Protein AF-A0A6N8HSN7-F1 (afdb_monomer_lite)

Foldseek 3Di:
DPPQPVPPQFDWDDDPVGTDTGGRPDDDPPPPPPCVVVVVVVVVVVVVVVVVVD

Sequence (54 aa):
MCQTCNGTGGLAIEHSWGIQFEPCPDTNCDFEVDNSDLERLQAWLDEQKRRESA

Structure (mmCIF, N/CA/C/O backbone):
data_AF-A0A6N8HSN7-F1
#
_entry.id   AF-A0A6N8HSN7-F1
#
loop_
_atom_site.group_PDB
_atom_site.id
_atom_site.type_symbol
_atom_site.label_atom_id
_atom_site.label_alt_id
_atom_site.label_comp_id
_atom_site.label_asym_id
_atom_site.label_entity_id
_atom_site.label_seq_id
_atom_site.pdbx_PDB_ins_code
_atom_site.Cartn_x
_atom_site.Cartn_y
_atom_site.Cartn_z
_atom_site.occupancy
_atom_site.B_iso_or_equiv
_atom_site.auth_seq_id
_atom_site.auth_comp_id
_atom_site.auth_asym_id
_atom_site.auth_atom_id
_atom_site.pdbx_PDB_model_num
ATOM 1 N N . MET A 1 1 ? -3.709 -3.669 -7.631 1.00 46.59 1 MET A N 1
ATOM 2 C CA . MET A 1 1 ? -3.314 -3.163 -6.302 1.00 46.59 1 MET A CA 1
ATOM 3 C C . MET A 1 1 ? -4.034 -4.002 -5.274 1.00 46.59 1 MET A C 1
ATOM 5 O O . MET A 1 1 ? -5.246 -4.139 -5.398 1.00 46.59 1 MET A O 1
ATOM 9 N N . CYS A 1 2 ? -3.310 -4.589 -4.323 1.00 50.34 2 CYS A N 1
ATOM 10 C CA . CYS A 1 2 ? -3.922 -5.289 -3.200 1.00 50.34 2 CYS A CA 1
ATOM 11 C C . CYS A 1 2 ? -4.957 -4.379 -2.545 1.00 50.34 2 CYS A C 1
ATOM 13 O O . CYS A 1 2 ? -4.625 -3.307 -2.050 1.00 50.34 2 CYS A O 1
ATO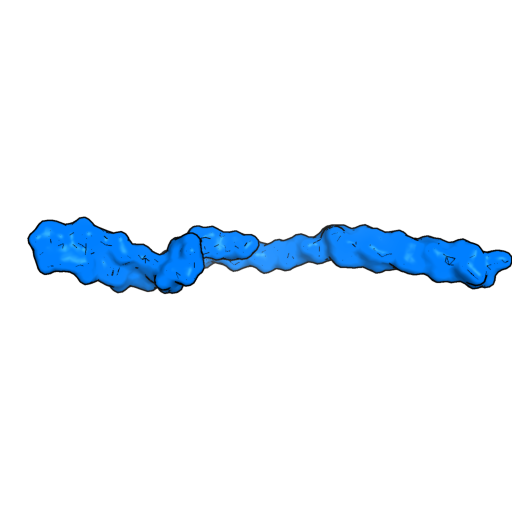M 15 N N . GLN A 1 3 ? -6.224 -4.784 -2.592 1.00 51.84 3 GLN A N 1
ATOM 16 C CA . GLN A 1 3 ? -7.332 -4.083 -1.940 1.00 51.84 3 GLN A CA 1
ATOM 17 C C . GLN A 1 3 ? -7.341 -4.358 -0.431 1.00 51.84 3 GLN A C 1
ATOM 19 O O . GLN A 1 3 ? -8.394 -4.389 0.202 1.00 51.84 3 GLN A O 1
ATOM 24 N N . THR A 1 4 ? -6.177 -4.611 0.161 1.00 57.78 4 TH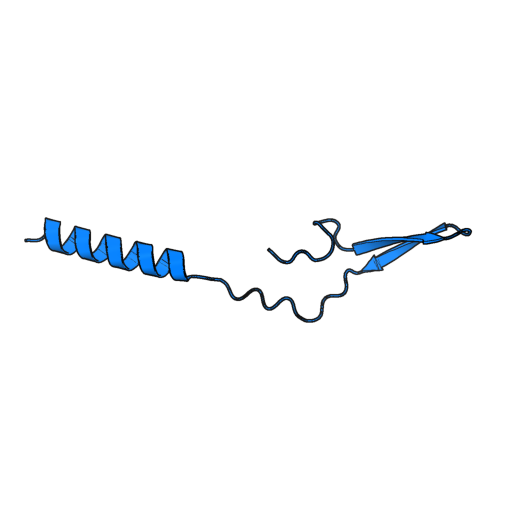R A N 1
ATOM 25 C CA . THR A 1 4 ? -6.048 -4.883 1.582 1.00 57.78 4 THR A CA 1
ATOM 26 C C . THR A 1 4 ? -6.305 -3.570 2.318 1.00 57.78 4 THR A C 1
ATOM 28 O O . THR A 1 4 ? -5.483 -2.658 2.385 1.00 57.78 4 THR A O 1
ATOM 31 N N . CYS A 1 5 ? -7.545 -3.451 2.791 1.00 61.19 5 CYS A N 1
ATOM 32 C CA . CYS A 1 5 ? -8.054 -2.360 3.608 1.00 61.19 5 CYS A CA 1
ATOM 33 C C . CYS A 1 5 ? -8.092 -0.975 2.929 1.00 61.19 5 CYS A C 1
ATOM 35 O O . CYS A 1 5 ? -7.801 0.009 3.587 1.00 61.19 5 CYS A O 1
ATOM 37 N N . ASN A 1 6 ? -8.437 -0.841 1.636 1.00 61.88 6 ASN A N 1
ATOM 38 C CA . ASN A 1 6 ? -8.630 0.477 0.978 1.00 61.88 6 ASN A CA 1
ATOM 39 C C . ASN A 1 6 ? -7.498 1.514 1.222 1.00 61.88 6 ASN A C 1
ATOM 41 O O . ASN A 1 6 ? -7.737 2.720 1.224 1.00 61.88 6 ASN A O 1
ATOM 45 N N . GLY A 1 7 ? -6.257 1.062 1.440 1.00 59.62 7 GLY A N 1
ATOM 46 C CA . GLY A 1 7 ? -5.115 1.938 1.717 1.00 59.62 7 GLY A CA 1
ATOM 47 C C . GLY A 1 7 ? -4.986 2.448 3.162 1.00 59.62 7 GLY A C 1
ATOM 48 O O . GLY A 1 7 ? -4.106 3.265 3.415 1.00 59.62 7 GLY A O 1
ATOM 49 N N . THR A 1 8 ? -5.791 1.976 4.123 1.00 60.91 8 THR A N 1
ATOM 50 C CA . THR A 1 8 ? -5.697 2.392 5.540 1.00 60.91 8 THR A CA 1
ATOM 51 C C . THR A 1 8 ? -4.707 1.580 6.381 1.00 60.91 8 THR A C 1
ATOM 53 O O . THR A 1 8 ? -4.550 1.865 7.564 1.00 60.91 8 THR A O 1
ATOM 56 N N . GLY A 1 9 ? -4.025 0.576 5.816 1.00 62.59 9 GLY A N 1
ATOM 57 C CA . GLY A 1 9 ? -3.009 -0.227 6.523 1.00 62.59 9 GLY A CA 1
ATOM 58 C C . GLY A 1 9 ? -3.551 -1.179 7.606 1.00 62.59 9 GLY A C 1
ATOM 59 O O . GLY A 1 9 ? -2.800 -2.000 8.126 1.00 62.59 9 GLY A O 1
ATOM 60 N N . GLY A 1 10 ? -4.850 -1.118 7.914 1.00 73.88 10 GLY A N 1
ATOM 61 C CA . GLY A 1 10 ? -5.534 -1.955 8.901 1.00 73.88 10 GLY A CA 1
ATOM 62 C C . GLY A 1 10 ? -7.048 -1.729 8.925 1.00 73.88 10 GLY A C 1
ATOM 63 O O . GLY A 1 10 ? -7.566 -0.841 8.236 1.00 73.88 10 GLY A O 1
ATOM 64 N N . LEU A 1 11 ? -7.749 -2.549 9.710 1.00 76.31 11 LEU A N 1
ATOM 65 C CA . LEU A 1 11 ? -9.191 -2.472 9.955 1.00 76.31 11 LEU A CA 1
ATOM 66 C C . LEU A 1 11 ? -9.451 -1.778 11.296 1.00 76.31 11 LEU A C 1
ATOM 68 O O . LEU A 1 11 ? -8.884 -2.164 12.316 1.00 76.31 11 LEU A O 1
ATOM 72 N N . ALA A 1 12 ? -10.337 -0.783 11.302 1.00 81.44 12 ALA A N 1
ATOM 73 C CA . ALA A 1 12 ? -10.870 -0.203 12.531 1.00 81.44 12 ALA A CA 1
ATOM 74 C C . ALA A 1 12 ? -12.221 -0.858 12.843 1.00 81.44 12 ALA A C 1
ATOM 76 O O . ALA A 1 12 ? -13.159 -0.755 12.051 1.00 81.44 12 ALA A O 1
ATOM 77 N N . ILE A 1 13 ? -12.311 -1.548 13.977 1.00 82.88 13 ILE A N 1
ATOM 78 C CA . ILE A 1 13 ? -13.513 -2.250 14.429 1.00 82.88 13 ILE A CA 1
ATOM 79 C C . ILE A 1 13 ? -14.087 -1.484 15.622 1.00 82.88 13 ILE A C 1
ATOM 81 O O . ILE A 1 13 ? -13.431 -1.336 16.654 1.00 82.88 13 ILE A O 1
ATOM 85 N N . GLU A 1 14 ? -15.309 -0.973 15.479 1.00 90.19 14 GLU A N 1
ATOM 86 C CA . GLU A 1 14 ? -16.027 -0.310 16.568 1.00 90.19 14 GLU A CA 1
ATOM 87 C C . GLU A 1 14 ? -16.710 -1.330 17.484 1.00 90.19 14 GLU A C 1
ATOM 89 O O . GLU A 1 14 ? -17.458 -2.207 17.049 1.00 90.19 14 GLU A O 1
ATOM 94 N N . HIS A 1 15 ? -16.489 -1.166 18.782 1.00 89.81 15 HIS A N 1
ATOM 95 C CA . HIS A 1 15 ? -17.134 -1.906 19.853 1.00 89.81 15 HIS A CA 1
ATOM 96 C C . HIS A 1 15 ? -17.831 -0.941 20.815 1.00 89.81 15 HIS A C 1
ATOM 98 O O . HIS A 1 15 ? -17.495 0.237 20.909 1.00 89.81 15 HIS A O 1
ATOM 104 N N . SER A 1 16 ? -18.753 -1.461 21.629 1.00 91.56 16 SER A N 1
ATOM 105 C CA . SER A 1 16 ? -19.407 -0.683 22.692 1.00 91.56 16 SER A CA 1
ATOM 106 C C . SER A 1 16 ? -18.436 -0.138 23.750 1.00 91.56 16 SER A C 1
ATOM 108 O O . SER A 1 16 ? -18.791 0.776 24.489 1.00 91.56 16 SER A O 1
ATOM 110 N N . TRP A 1 17 ? -17.222 -0.691 23.825 1.00 91.69 17 TRP A N 1
ATOM 111 C CA . TRP A 1 17 ? -16.164 -0.293 24.753 1.00 91.69 17 TRP A CA 1
ATOM 112 C C . TRP A 1 17 ? -15.043 0.541 24.105 1.00 91.69 17 TRP A C 1
ATOM 114 O O . TRP A 1 17 ? -14.187 1.040 24.835 1.00 91.69 17 TRP A O 1
ATOM 124 N N . GLY A 1 18 ? -15.021 0.715 22.776 1.00 91.38 18 GLY A N 1
ATOM 125 C CA . GLY A 1 18 ? -13.970 1.474 22.086 1.00 91.38 18 GLY A CA 1
ATOM 126 C C . GLY A 1 18 ? -13.725 1.054 20.635 1.00 91.38 18 GLY A C 1
ATOM 127 O O . GLY A 1 18 ? -14.503 0.303 20.057 1.00 91.38 18 GLY A O 1
ATOM 128 N N . ILE A 1 19 ? -12.629 1.547 20.050 1.00 88.88 19 ILE A N 1
ATOM 129 C CA . ILE A 1 19 ? -12.188 1.205 18.688 1.00 88.88 19 ILE A CA 1
ATOM 130 C C . ILE A 1 19 ? -10.959 0.301 18.781 1.00 88.88 19 ILE A C 1
ATOM 132 O O . ILE A 1 19 ? -9.970 0.662 19.421 1.00 88.88 19 ILE A O 1
ATOM 136 N N . GLN A 1 20 ? -11.015 -0.854 18.124 1.00 87.69 20 GLN A N 1
ATOM 137 C CA . GLN A 1 20 ? -9.899 -1.783 17.982 1.00 87.69 20 GLN A CA 1
ATOM 138 C C . GLN A 1 20 ? -9.271 -1.633 16.594 1.00 87.69 20 GLN A C 1
ATOM 140 O O .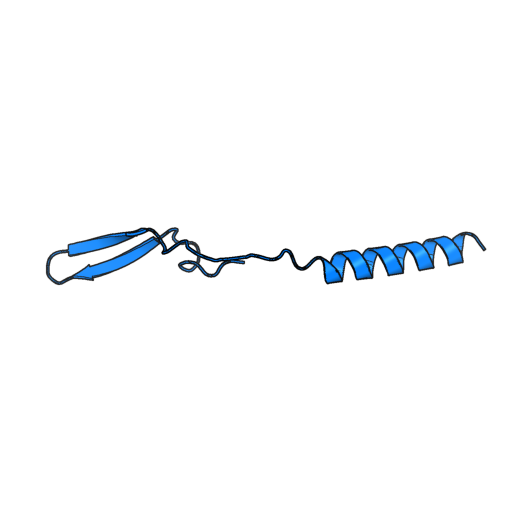 GLN A 1 20 ? -9.978 -1.614 15.588 1.00 87.69 20 GLN A O 1
ATOM 145 N N . PHE A 1 21 ? -7.943 -1.531 16.545 1.00 83.25 21 PHE A N 1
ATOM 146 C CA . PHE A 1 21 ? -7.185 -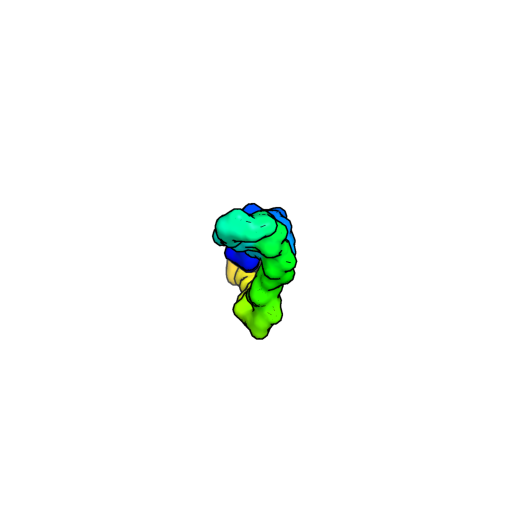1.501 15.296 1.00 83.25 21 PHE A CA 1
ATOM 147 C C . PHE A 1 21 ? -6.545 -2.864 15.060 1.00 83.25 21 PHE A C 1
ATOM 149 O O . PHE A 1 21 ? -5.603 -3.233 15.758 1.00 83.25 21 PHE A O 1
ATOM 156 N N . GLU A 1 22 ? -7.058 -3.590 14.071 1.00 80.75 22 GLU A N 1
ATOM 157 C CA . GLU A 1 22 ? -6.490 -4.859 13.626 1.00 80.75 22 GLU A CA 1
ATOM 158 C C . GLU A 1 22 ? -5.578 -4.625 12.413 1.00 80.75 22 GLU A C 1
ATOM 160 O O . GLU A 1 22 ? -5.974 -3.916 11.475 1.00 80.75 22 GLU A O 1
ATOM 165 N N . PRO A 1 23 ? -4.361 -5.203 12.393 1.00 72.44 23 PRO A N 1
ATOM 166 C CA . PRO A 1 23 ? -3.522 -5.169 11.204 1.00 72.44 23 PRO A CA 1
ATOM 167 C C . PRO A 1 23 ? -4.266 -5.834 10.045 1.00 72.44 23 PRO A C 1
ATOM 169 O O . PRO A 1 23 ? -5.003 -6.804 10.235 1.00 72.44 23 PRO A O 1
ATOM 172 N N . CYS A 1 24 ? -4.101 -5.297 8.836 1.00 72.38 24 CYS A N 1
ATOM 173 C CA . CYS A 1 24 ? -4.777 -5.874 7.681 1.00 72.38 24 CYS A CA 1
ATOM 174 C C . CYS A 1 24 ? -4.295 -7.328 7.513 1.00 72.38 24 CYS A C 1
ATOM 176 O O . CYS A 1 24 ? -3.082 -7.548 7.574 1.00 72.38 24 CYS A O 1
ATOM 178 N N . PRO A 1 25 ? -5.197 -8.316 7.350 1.00 66.44 25 PRO A N 1
ATOM 179 C CA . PRO A 1 25 ? -4.802 -9.710 7.213 1.00 66.44 25 PRO A CA 1
ATOM 180 C C . PRO A 1 25 ? -3.997 -9.873 5.924 1.00 66.44 25 PRO A C 1
ATOM 182 O O . PRO A 1 25 ? -4.537 -9.946 4.821 1.00 66.44 25 PRO A O 1
ATOM 185 N N . ASP A 1 26 ? -2.682 -9.870 6.083 1.00 65.44 26 ASP A N 1
ATOM 186 C CA . ASP A 1 26 ? -1.717 -10.131 5.034 1.00 65.4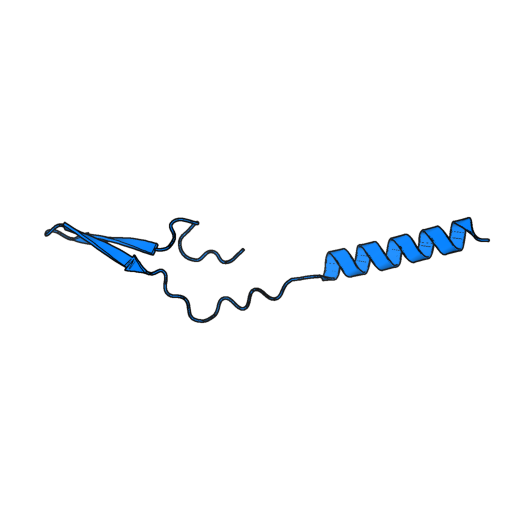4 26 ASP A CA 1
ATOM 187 C C . ASP A 1 26 ? -1.516 -11.637 5.016 1.00 65.44 26 ASP A C 1
ATOM 189 O O . ASP A 1 26 ? -1.035 -12.209 5.996 1.00 65.44 26 ASP A O 1
ATOM 193 N N . THR A 1 27 ? -1.991 -12.334 3.989 1.00 57.00 27 THR A N 1
ATOM 194 C CA . THR A 1 27 ? -1.568 -13.737 3.861 1.00 57.00 27 THR A CA 1
ATOM 195 C C . THR A 1 27 ? -1.567 -14.322 2.471 1.00 57.00 27 THR A C 1
ATOM 197 O O . THR A 1 27 ? -1.025 -15.404 2.347 1.00 57.00 27 THR A O 1
ATOM 200 N N . ASN A 1 28 ? -2.106 -13.663 1.445 1.00 57.78 28 ASN A N 1
ATOM 201 C CA . ASN A 1 28 ? -1.808 -13.973 0.042 1.00 57.78 28 ASN A CA 1
ATOM 202 C C . ASN A 1 28 ? -2.434 -12.894 -0.828 1.00 57.78 28 ASN A C 1
ATOM 204 O O . ASN A 1 28 ? -3.544 -13.031 -1.339 1.00 57.78 28 ASN A O 1
ATOM 208 N N . CYS A 1 29 ? -1.726 -11.787 -0.966 1.00 57.41 29 CYS A N 1
ATOM 209 C CA . CYS A 1 29 ? -1.917 -10.965 -2.135 1.00 57.4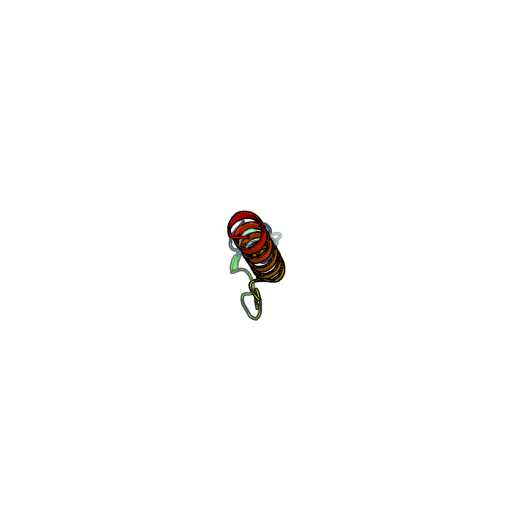1 29 CYS A CA 1
ATOM 210 C C . CYS A 1 29 ? -0.708 -11.225 -3.026 1.00 57.41 29 CYS A C 1
ATOM 212 O O . CYS A 1 29 ? 0.239 -10.442 -3.046 1.00 57.41 29 CYS A O 1
ATOM 214 N N . ASP A 1 30 ? -0.727 -12.379 -3.700 1.00 55.50 30 ASP A N 1
ATOM 215 C CA . ASP A 1 30 ? 0.122 -12.639 -4.857 1.00 55.50 30 ASP A CA 1
ATOM 216 C C . ASP A 1 30 ? -0.268 -11.608 -5.914 1.00 55.50 30 ASP A C 1
ATOM 218 O O . ASP A 1 30 ? -1.109 -11.839 -6.782 1.00 55.50 30 ASP A O 1
ATOM 222 N N . PHE A 1 31 ? 0.259 -10.394 -5.783 1.00 56.91 31 PHE A N 1
ATOM 223 C CA . PHE A 1 31 ? 0.199 -9.429 -6.856 1.00 56.91 31 PHE A CA 1
ATOM 224 C C . PHE A 1 31 ? 1.173 -9.930 -7.916 1.00 56.91 31 PHE A C 1
ATOM 226 O O . PHE A 1 31 ? 2.327 -9.506 -7.971 1.00 56.91 31 PHE A O 1
ATOM 233 N N . GLU A 1 32 ? 0.718 -10.887 -8.723 1.00 60.44 32 GLU A N 1
ATOM 234 C CA . GLU A 1 32 ? 1.373 -11.201 -9.979 1.00 60.44 32 GLU A CA 1
ATOM 235 C C . GLU A 1 32 ? 1.366 -9.907 -10.788 1.00 60.44 32 GLU A C 1
ATOM 237 O O . GLU A 1 32 ? 0.317 -9.378 -11.163 1.00 60.44 32 GLU A O 1
ATOM 242 N N . VAL A 1 33 ? 2.551 -9.324 -10.958 1.00 63.66 33 VAL A N 1
ATOM 243 C CA . VAL A 1 33 ? 2.724 -8.146 -11.797 1.00 63.66 33 VAL A CA 1
ATOM 244 C C . VAL A 1 33 ? 2.352 -8.569 -13.215 1.00 63.66 33 VAL A C 1
ATOM 246 O O . VAL A 1 33 ? 3.118 -9.268 -13.876 1.00 63.66 33 VAL A O 1
ATOM 249 N N . ASP A 1 34 ? 1.166 -8.167 -13.667 1.00 70.62 34 ASP A N 1
ATOM 250 C CA . ASP A 1 34 ? 0.714 -8.401 -15.033 1.00 70.62 34 ASP A CA 1
ATOM 251 C C . ASP A 1 34 ? 1.529 -7.525 -15.992 1.00 70.62 34 ASP A C 1
ATOM 253 O O . ASP A 1 34 ? 1.245 -6.347 -16.213 1.00 70.62 34 ASP A O 1
ATOM 257 N N . ASN A 1 35 ? 2.599 -8.111 -16.524 1.00 79.00 35 ASN A N 1
ATOM 258 C CA . ASN A 1 35 ? 3.482 -7.474 -17.493 1.00 79.00 35 ASN A CA 1
ATOM 259 C C . ASN A 1 35 ? 2.993 -7.656 -18.938 1.00 79.00 35 ASN A C 1
ATOM 261 O O . ASN A 1 35 ? 3.697 -7.239 -19.856 1.00 79.00 35 ASN A O 1
ATOM 265 N N . SER A 1 36 ? 1.812 -8.240 -19.170 1.00 82.38 36 SER A N 1
ATOM 266 C CA . SER A 1 36 ? 1.326 -8.537 -20.526 1.00 82.38 36 SER A CA 1
ATOM 267 C C . SER A 1 36 ? 1.211 -7.287 -21.409 1.00 82.38 36 SER A C 1
ATOM 269 O O . SER A 1 36 ? 1.521 -7.329 -22.603 1.00 82.38 36 SER A O 1
ATOM 271 N N . ASP A 1 37 ? 0.845 -6.145 -20.823 1.00 81.50 37 ASP A N 1
ATOM 272 C CA . ASP A 1 37 ? 0.800 -4.860 -21.524 1.00 81.50 37 ASP A CA 1
ATOM 273 C C . ASP A 1 37 ? 2.201 -4.324 -21.859 1.00 81.50 37 ASP A C 1
ATOM 275 O O . ASP A 1 37 ? 2.403 -3.765 -22.941 1.00 81.50 37 ASP A O 1
ATOM 279 N N . LEU A 1 38 ? 3.187 -4.536 -20.979 1.00 87.06 38 LEU A N 1
ATOM 280 C CA . LEU A 1 38 ? 4.585 -4.181 -21.249 1.00 87.06 38 LEU A CA 1
ATOM 281 C C . LEU A 1 38 ? 5.174 -5.064 -22.355 1.00 87.06 38 LEU A C 1
ATOM 283 O O . LEU A 1 38 ? 5.840 -4.553 -23.255 1.00 87.06 38 LEU A O 1
ATOM 287 N N . GLU A 1 39 ? 4.879 -6.364 -22.341 1.00 90.88 39 GLU A N 1
ATOM 288 C CA . GLU A 1 39 ? 5.300 -7.301 -23.386 1.00 90.88 39 GLU A CA 1
ATOM 289 C C . GLU A 1 39 ? 4.671 -6.956 -24.745 1.00 90.88 39 GLU A C 1
ATOM 291 O O . GLU A 1 39 ? 5.368 -6.921 -25.764 1.00 90.88 39 GLU A O 1
ATOM 296 N N . ARG A 1 40 ? 3.374 -6.611 -24.776 1.00 89.50 40 ARG A N 1
ATOM 297 C CA . ARG A 1 40 ? 2.696 -6.125 -25.993 1.00 89.50 40 ARG A CA 1
ATOM 298 C C . ARG A 1 40 ? 3.313 -4.840 -26.529 1.00 89.50 40 ARG A C 1
ATOM 300 O O . ARG A 1 40 ? 3.469 -4.705 -27.745 1.00 89.50 40 ARG A O 1
ATOM 307 N N . LEU A 1 41 ? 3.641 -3.898 -25.648 1.00 92.69 41 LEU A N 1
ATOM 308 C CA . LEU A 1 41 ? 4.248 -2.631 -26.043 1.00 92.69 41 LEU A CA 1
ATOM 309 C C . LEU A 1 41 ? 5.647 -2.848 -26.633 1.00 92.69 41 LEU A C 1
ATOM 311 O O . LEU A 1 41 ? 5.974 -2.265 -27.668 1.00 92.69 41 LEU A O 1
ATOM 315 N N . GLN A 1 42 ? 6.442 -3.727 -26.019 1.00 94.00 42 GLN A N 1
ATOM 316 C CA . GLN A 1 42 ? 7.774 -4.083 -26.500 1.00 94.00 42 GLN A CA 1
ATOM 317 C C . GLN A 1 42 ? 7.716 -4.729 -27.893 1.00 94.00 42 GLN A C 1
ATOM 319 O O . GLN A 1 42 ? 8.416 -4.286 -28.803 1.00 94.00 42 GLN A O 1
ATOM 324 N N . ALA A 1 43 ? 6.815 -5.693 -28.102 1.00 93.19 43 ALA A N 1
ATOM 325 C CA . ALA A 1 43 ? 6.631 -6.338 -29.403 1.00 93.19 43 ALA A CA 1
ATOM 326 C C . ALA A 1 43 ? 6.227 -5.344 -30.510 1.00 93.19 43 ALA A C 1
ATOM 328 O O . ALA A 1 43 ? 6.701 -5.435 -31.645 1.00 93.19 43 ALA A O 1
ATOM 329 N N . TRP A 1 44 ? 5.373 -4.368 -30.185 1.00 93.81 44 TRP A N 1
ATOM 330 C CA . TRP A 1 44 ? 4.986 -3.315 -31.124 1.00 93.81 44 TRP A CA 1
ATOM 331 C C . TRP A 1 44 ? 6.158 -2.387 -31.477 1.00 93.81 44 TRP A C 1
ATOM 333 O O . TRP A 1 44 ? 6.353 -2.068 -32.651 1.00 93.81 44 TRP A O 1
ATOM 343 N N . LEU A 1 45 ? 6.963 -1.987 -30.487 1.00 95.38 45 LEU A N 1
ATOM 344 C CA . LEU A 1 45 ? 8.154 -1.158 -30.698 1.00 95.38 45 LEU A CA 1
ATOM 345 C C . LEU A 1 45 ? 9.185 -1.853 -31.597 1.00 95.38 45 LEU A C 1
ATOM 347 O O . LEU A 1 45 ? 9.769 -1.216 -32.477 1.00 95.38 45 LEU A O 1
ATOM 351 N N . ASP A 1 46 ? 9.384 -3.157 -31.411 1.00 94.56 46 ASP A N 1
ATOM 352 C CA . ASP A 1 46 ? 10.329 -3.940 -32.208 1.00 94.56 46 ASP A CA 1
ATOM 353 C C . ASP A 1 46 ? 9.860 -4.117 -33.663 1.00 94.56 46 ASP A C 1
ATOM 355 O O . ASP A 1 46 ? 10.678 -4.125 -34.586 1.00 94.56 46 ASP A O 1
ATOM 359 N N . GLU A 1 47 ? 8.548 -4.199 -33.904 1.00 93.38 47 GLU A N 1
ATOM 360 C CA . GLU A 1 47 ? 7.983 -4.157 -35.258 1.00 93.38 47 GLU A CA 1
ATOM 361 C C . GLU A 1 47 ? 8.192 -2.786 -35.920 1.00 93.38 47 GLU A C 1
ATOM 363 O O . GLU A 1 47 ? 8.627 -2.730 -37.070 1.00 93.38 47 GLU A O 1
ATOM 368 N N . GLN A 1 48 ? 7.953 -1.674 -35.211 1.00 92.81 48 GLN A N 1
ATOM 369 C CA . GLN A 1 48 ? 8.184 -0.337 -35.780 1.00 92.81 48 GLN A CA 1
ATOM 370 C C . GLN A 1 48 ? 9.651 -0.123 -36.157 1.00 92.81 48 GLN A C 1
ATOM 372 O O . GLN A 1 48 ? 9.934 0.301 -37.276 1.00 92.81 48 GLN A O 1
ATOM 377 N N . LYS A 1 49 ? 10.591 -0.517 -35.288 1.00 93.25 49 LYS A N 1
ATOM 378 C CA . LYS A 1 49 ? 12.027 -0.434 -35.594 1.00 93.25 49 LYS A CA 1
ATOM 379 C C . LYS A 1 49 ? 12.403 -1.222 -36.844 1.00 93.25 49 LYS A C 1
ATOM 381 O O . LYS A 1 49 ? 13.180 -0.730 -37.657 1.00 93.25 49 LYS A O 1
ATOM 386 N N . ARG A 1 50 ? 11.859 -2.431 -37.030 1.00 91.44 50 ARG A N 1
ATOM 387 C CA . ARG A 1 50 ? 12.121 -3.235 -38.238 1.00 91.44 50 ARG A CA 1
ATOM 388 C C . ARG A 1 50 ? 11.572 -2.583 -39.503 1.00 91.44 50 ARG A C 1
ATOM 390 O O . ARG A 1 50 ? 12.229 -2.658 -40.533 1.00 91.44 50 ARG A O 1
ATOM 397 N N . ARG A 1 51 ? 10.414 -1.923 -39.419 1.00 85.31 51 ARG A N 1
ATOM 398 C CA . ARG A 1 51 ? 9.813 -1.187 -40.542 1.00 85.31 51 ARG A CA 1
ATOM 399 C C . ARG A 1 51 ? 10.566 0.095 -40.889 1.00 85.31 51 ARG A C 1
ATOM 401 O O . ARG A 1 51 ? 10.587 0.463 -42.051 1.00 85.31 51 ARG A O 1
ATOM 408 N N . GLU A 1 52 ? 11.171 0.760 -39.908 1.00 84.06 52 GLU A N 1
ATOM 409 C CA . GLU A 1 52 ? 12.012 1.948 -40.129 1.00 84.06 52 GLU A CA 1
ATOM 410 C C . GLU A 1 52 ? 13.425 1.601 -40.627 1.00 84.06 52 GLU A C 1
ATOM 412 O O . GLU A 1 52 ? 14.091 2.439 -41.228 1.00 84.06 52 GLU A O 1
ATOM 417 N N . SER A 1 53 ? 13.887 0.372 -40.375 1.00 73.62 53 SER A N 1
ATOM 418 C CA . SER A 1 53 ? 15.211 -0.121 -40.787 1.00 73.62 53 SER A CA 1
ATOM 419 C C . SER A 1 53 ? 15.229 -0.774 -42.179 1.00 73.62 53 SER A C 1
ATOM 421 O O . SER A 1 53 ? 16.293 -1.219 -42.613 1.00 73.62 53 SER A O 1
ATOM 423 N N . ALA A 1 54 ? 14.069 -0.889 -42.835 1.00 60.16 54 ALA A N 1
ATOM 424 C CA . ALA A 1 54 ? 13.872 -1.491 -44.156 1.00 60.16 54 ALA A CA 1
ATOM 425 C C . ALA A 1 54 ? 13.556 -0.414 -45.201 1.00 60.16 54 ALA A C 1
ATOM 427 O O . ALA A 1 54 ? 14.070 -0.544 -46.334 1.00 60.16 54 ALA A O 1
#

Secondary structure (DSSP, 8-state):
---GGGGSSEEEEEETTEEEEEEP--S--------HHHHHHHHHHHHHHHHH--

Radius of gyration: 22.3 Å; chains: 1; bounding box: 35×16×69 Å

pLDDT: mean 76.42, std 14.69, range [46.59, 95.38]